Protein AF-A0A923RA81-F1 (afdb_monomer_lite)

Foldseek 3Di:
DVLLVVLVVLVVVLCVVVVPDDLCVLCVQLVHDSVLVVCCNPPPPRDDDLVSLVSSCVVSVHDPLSSVLSVLVVCLVPDPDVVVNVVSVVVNVVSVVVVVVVVVVVVVVVVVVVVVVVVVVD

Structure (mmCIF, N/CA/C/O backbone):
data_AF-A0A923RA81-F1
#
_entry.id   AF-A0A923RA81-F1
#
loop_
_atom_site.group_PDB
_atom_site.id
_atom_site.type_symbol
_atom_site.label_atom_id
_atom_site.label_alt_id
_atom_site.label_comp_id
_atom_site.label_asym_id
_atom_site.label_entity_id
_atom_site.label_seq_id
_atom_site.pdbx_PDB_ins_code
_atom_site.Cartn_x
_atom_site.Cartn_y
_atom_site.Cartn_z
_atom_site.occupancy
_atom_site.B_iso_or_equiv
_atom_site.auth_seq_id
_atom_site.auth_comp_id
_atom_site.auth_asym_id
_atom_site.auth_atom_id
_atom_site.pdbx_PDB_model_num
ATOM 1 N N . MET A 1 1 ? 10.854 3.764 4.589 1.00 81.12 1 MET A N 1
ATOM 2 C CA . MET A 1 1 ? 9.482 4.279 4.385 1.00 81.12 1 MET A CA 1
ATOM 3 C C . MET A 1 1 ? 8.471 3.231 4.811 1.00 81.12 1 MET A C 1
ATOM 5 O O . MET A 1 1 ? 8.560 2.088 4.363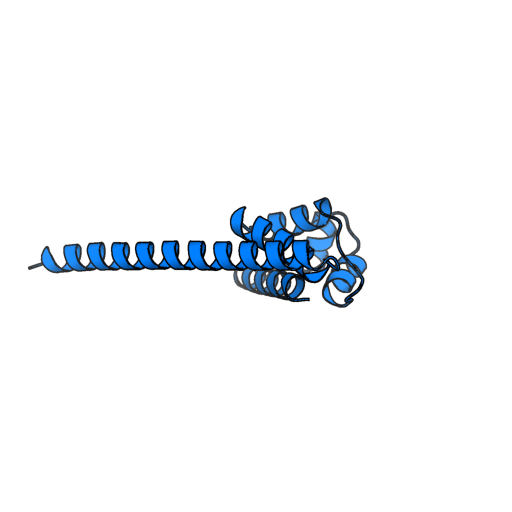 1.00 81.12 1 MET A O 1
ATOM 9 N N . ARG A 1 2 ? 7.574 3.586 5.733 1.00 90.56 2 ARG A N 1
ATOM 10 C CA . ARG A 1 2 ? 6.586 2.690 6.347 1.00 90.56 2 ARG A CA 1
ATOM 11 C C . ARG A 1 2 ? 5.572 2.215 5.307 1.00 90.56 2 ARG A C 1
ATOM 13 O O . ARG A 1 2 ? 5.267 1.027 5.308 1.00 90.56 2 ARG A O 1
ATOM 20 N N . TYR A 1 3 ? 5.132 3.064 4.369 1.00 95.44 3 TYR A N 1
ATOM 21 C CA . TYR A 1 3 ? 4.154 2.633 3.353 1.00 95.44 3 TYR A CA 1
ATOM 22 C C . TYR A 1 3 ? 4.731 1.554 2.422 1.00 95.44 3 TYR A C 1
ATOM 24 O O . TYR A 1 3 ? 4.110 0.512 2.236 1.00 95.44 3 TYR A O 1
ATOM 32 N N . LYS A 1 4 ? 5.978 1.713 1.948 1.00 95.75 4 LYS A N 1
ATOM 33 C CA . LYS A 1 4 ? 6.664 0.676 1.152 1.00 95.75 4 LYS A CA 1
ATOM 34 C C . LYS A 1 4 ? 6.792 -0.646 1.909 1.00 95.75 4 LYS A C 1
ATOM 36 O O . LYS A 1 4 ? 6.663 -1.708 1.308 1.00 95.75 4 LYS A O 1
ATOM 41 N N . LYS A 1 5 ? 7.032 -0.594 3.228 1.00 94.50 5 LYS A N 1
ATOM 42 C CA . LYS A 1 5 ? 7.085 -1.788 4.089 1.00 94.50 5 LYS A CA 1
ATOM 43 C C . LYS A 1 5 ? 5.725 -2.491 4.155 1.00 94.50 5 LYS A C 1
ATOM 45 O O . LYS A 1 5 ? 5.688 -3.712 4.057 1.00 94.50 5 LYS A O 1
ATOM 50 N N . LEU A 1 6 ? 4.627 -1.744 4.282 1.00 94.38 6 LEU A N 1
ATOM 51 C CA . LEU A 1 6 ? 3.275 -2.314 4.281 1.00 94.38 6 LEU A CA 1
ATOM 52 C C . LEU A 1 6 ? 2.937 -2.986 2.949 1.00 94.38 6 LEU A C 1
ATOM 54 O O . LEU A 1 6 ? 2.439 -4.108 2.957 1.00 94.38 6 LEU A O 1
ATOM 58 N N . ILE A 1 7 ? 3.291 -2.359 1.826 1.00 95.81 7 ILE A N 1
ATOM 59 C CA . ILE A 1 7 ? 3.118 -2.959 0.496 1.00 95.81 7 ILE A CA 1
ATOM 60 C C . ILE A 1 7 ? 3.929 -4.254 0.389 1.00 95.81 7 ILE A C 1
ATOM 62 O O . ILE A 1 7 ? 3.405 -5.280 -0.033 1.00 95.81 7 ILE A O 1
ATOM 66 N N . ARG A 1 8 ? 5.191 -4.253 0.841 1.00 93.94 8 ARG A N 1
ATOM 67 C CA . ARG A 1 8 ? 6.030 -5.462 0.848 1.00 93.94 8 ARG A CA 1
ATOM 68 C C . ARG A 1 8 ? 5.408 -6.591 1.675 1.00 93.94 8 ARG A C 1
ATOM 70 O O . ARG A 1 8 ? 5.406 -7.735 1.236 1.00 93.94 8 ARG A O 1
ATOM 77 N N . ASN A 1 9 ? 4.834 -6.269 2.835 1.00 93.69 9 ASN A N 1
ATOM 78 C CA . ASN A 1 9 ? 4.113 -7.243 3.655 1.00 93.69 9 ASN A CA 1
ATOM 79 C C . ASN A 1 9 ? 2.877 -7.794 2.931 1.00 93.69 9 ASN A C 1
ATOM 81 O O . ASN A 1 9 ? 2.614 -8.992 3.016 1.00 93.69 9 ASN A O 1
ATOM 85 N N . GLN A 1 10 ? 2.134 -6.942 2.219 1.00 93.50 10 GLN A N 1
ATOM 86 C CA . GLN A 1 10 ? 0.985 -7.373 1.427 1.00 93.50 10 GLN A CA 1
ATOM 87 C C . GLN A 1 10 ? 1.408 -8.303 0.287 1.00 93.50 10 GLN A C 1
ATOM 89 O O . GLN A 1 10 ? 0.778 -9.336 0.091 1.00 93.50 10 GLN A O 1
ATOM 94 N N . ILE A 1 11 ? 2.522 -8.014 -0.393 1.00 92.56 11 ILE A N 1
ATOM 95 C CA . ILE A 1 11 ? 3.097 -8.911 -1.406 1.00 92.56 11 ILE A CA 1
ATOM 96 C C . ILE A 1 11 ? 3.459 -10.266 -0.795 1.00 92.56 11 ILE A C 1
ATOM 98 O O . ILE A 1 11 ? 3.148 -11.300 -1.377 1.00 92.56 11 ILE A O 1
ATOM 102 N N . THR A 1 12 ? 4.086 -10.288 0.384 1.00 91.88 12 THR A N 1
ATOM 103 C CA . THR A 1 12 ? 4.409 -11.547 1.073 1.00 91.88 12 THR A CA 1
ATOM 104 C C . THR A 1 12 ? 3.151 -12.355 1.390 1.00 91.88 12 THR A C 1
ATOM 106 O O . THR A 1 12 ? 3.132 -13.555 1.136 1.00 91.88 12 THR A O 1
ATOM 109 N N . LYS A 1 13 ? 2.085 -11.713 1.885 1.00 91.19 13 LYS A N 1
ATOM 110 C CA . LYS A 1 13 ? 0.792 -12.379 2.121 1.00 91.19 13 LYS A CA 1
ATOM 111 C C . LYS A 1 13 ? 0.177 -12.899 0.826 1.00 91.19 13 LYS A C 1
ATOM 113 O O . LYS A 1 13 ? -0.279 -14.033 0.775 1.00 91.19 13 LYS A O 1
ATOM 118 N N . HIS A 1 14 ? 0.213 -12.097 -0.232 1.00 90.00 14 HIS A N 1
ATOM 119 C CA . HIS A 1 14 ? -0.299 -12.487 -1.539 1.00 90.00 14 HIS A CA 1
ATOM 120 C C . HIS A 1 14 ? 0.444 -13.715 -2.089 1.00 90.00 14 HIS A C 1
ATOM 122 O O . HIS A 1 14 ? -0.186 -14.649 -2.571 1.00 90.00 14 HIS A O 1
ATOM 128 N N . LYS A 1 15 ? 1.772 -13.782 -1.917 1.00 90.31 15 LYS A N 1
ATOM 129 C CA . LYS A 1 15 ? 2.592 -14.952 -2.279 1.00 90.31 15 LYS A CA 1
ATOM 130 C C . LYS A 1 15 ? 2.270 -16.214 -1.483 1.00 90.31 15 LYS A C 1
ATOM 132 O O . LYS A 1 15 ? 2.439 -17.306 -2.008 1.00 90.31 15 LYS A O 1
ATOM 137 N N . GLN A 1 16 ? 1.832 -16.085 -0.230 1.00 90.75 16 GLN A N 1
ATOM 138 C CA . GLN A 1 16 ? 1.410 -17.245 0.566 1.00 90.75 16 GLN A CA 1
ATOM 139 C C . GLN A 1 16 ? 0.141 -17.891 -0.006 1.00 90.75 16 GLN A C 1
ATOM 141 O O . GLN A 1 16 ? -0.021 -19.100 0.104 1.00 90.75 16 GLN A O 1
ATOM 146 N N . VAL A 1 17 ? -0.732 -17.095 -0.631 1.00 89.50 17 VAL A N 1
ATOM 147 C CA . VAL A 1 17 ? -1.961 -17.568 -1.291 1.00 89.50 17 VAL A CA 1
ATOM 148 C C . VAL A 1 17 ? -1.697 -17.980 -2.745 1.00 89.50 17 VAL A C 1
ATOM 150 O O . VAL A 1 17 ? -2.325 -18.907 -3.249 1.00 89.50 17 VAL A O 1
ATOM 153 N N . HIS A 1 18 ? -0.740 -17.328 -3.410 1.00 87.06 18 HIS A N 1
ATOM 154 C CA . HIS A 1 18 ? -0.360 -17.576 -4.800 1.00 87.06 18 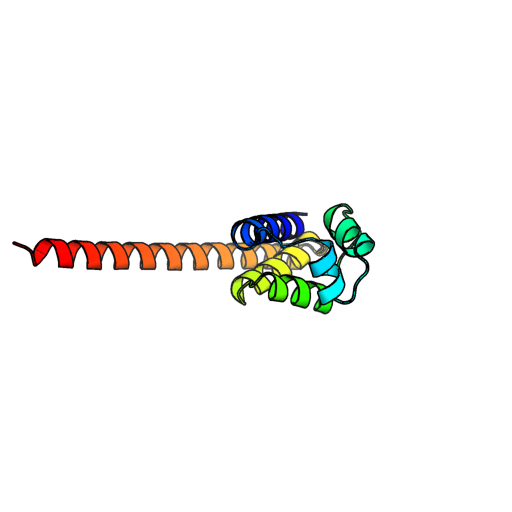HIS A CA 1
ATOM 155 C C . HIS A 1 18 ? 1.151 -17.856 -4.911 1.00 87.06 18 HIS A C 1
ATOM 157 O O . HIS A 1 18 ? 1.920 -16.938 -5.212 1.00 87.06 18 HIS A O 1
ATOM 163 N N . PRO A 1 19 ? 1.607 -19.103 -4.684 1.00 86.81 19 PRO A N 1
ATOM 164 C CA . PRO A 1 19 ? 3.034 -19.446 -4.659 1.00 86.81 19 PRO A CA 1
ATOM 165 C C . PRO A 1 19 ? 3.781 -19.149 -5.967 1.00 86.81 19 PRO A C 1
ATOM 167 O O . PRO A 1 19 ? 4.960 -18.793 -5.941 1.00 86.81 19 PRO A O 1
ATOM 170 N N . ASP A 1 20 ? 3.083 -19.213 -7.103 1.00 86.50 20 ASP A N 1
ATOM 171 C CA . ASP A 1 20 ? 3.637 -18.913 -8.431 1.00 86.50 20 ASP A CA 1
ATOM 172 C C . ASP A 1 20 ? 3.774 -17.408 -8.714 1.00 86.50 20 ASP A C 1
ATOM 174 O O . ASP A 1 20 ? 4.276 -16.995 -9.765 1.00 86.50 20 ASP A O 1
ATOM 178 N N . PHE A 1 21 ? 3.345 -16.554 -7.782 1.00 86.75 21 PHE A N 1
ATOM 179 C CA . PHE A 1 21 ? 3.451 -15.111 -7.925 1.00 86.75 21 PHE A CA 1
ATOM 180 C C . PHE A 1 21 ? 4.916 -14.654 -7.893 1.00 86.75 21 PHE A C 1
ATOM 182 O O . PHE A 1 21 ? 5.621 -14.739 -6.877 1.00 86.75 21 PHE A O 1
ATOM 189 N N . ARG A 1 22 ? 5.370 -14.072 -9.006 1.00 84.94 22 ARG A N 1
ATOM 190 C CA . ARG A 1 22 ? 6.716 -13.506 -9.152 1.00 84.94 22 ARG A CA 1
ATOM 191 C C . ARG A 1 22 ? 6.662 -11.994 -9.331 1.00 84.94 22 ARG A C 1
ATOM 193 O O . ARG A 1 22 ? 5.740 -11.450 -9.927 1.00 84.94 22 ARG A O 1
ATOM 200 N N . TYR A 1 23 ? 7.699 -11.317 -8.837 1.00 84.50 23 TYR A N 1
ATOM 201 C CA . TYR A 1 23 ? 7.839 -9.863 -8.978 1.00 84.50 23 TYR A CA 1
ATOM 202 C C . TYR A 1 23 ? 7.924 -9.419 -10.448 1.00 84.50 23 TYR A C 1
ATOM 204 O O . TYR A 1 23 ? 7.438 -8.340 -10.766 1.00 84.50 23 TYR A O 1
ATOM 212 N N . CYS A 1 24 ? 8.497 -10.242 -11.337 1.00 87.00 24 CYS A N 1
ATOM 213 C CA . CYS A 1 24 ? 8.535 -9.965 -12.776 1.00 87.00 24 CYS A CA 1
ATOM 214 C C . CYS A 1 24 ? 7.128 -9.910 -13.384 1.00 87.00 24 CYS A C 1
ATOM 216 O O . CYS A 1 24 ? 6.803 -8.920 -14.024 1.00 87.00 24 CYS A O 1
ATOM 218 N N . HIS A 1 25 ? 6.259 -10.876 -13.069 1.00 88.12 25 HIS A N 1
ATOM 219 C CA . HIS A 1 25 ? 4.874 -10.881 -13.554 1.00 88.12 25 HIS A CA 1
ATOM 220 C C . HIS A 1 25 ? 4.083 -9.662 -13.061 1.00 88.12 25 HIS A C 1
ATOM 222 O O . HIS A 1 25 ? 3.236 -9.140 -13.778 1.00 88.12 25 HIS A O 1
ATOM 228 N N . LEU A 1 26 ? 4.350 -9.190 -11.836 1.00 90.38 26 LEU A N 1
ATOM 229 C CA . LEU A 1 26 ? 3.720 -7.973 -11.318 1.00 90.38 26 LEU A CA 1
ATOM 230 C C . LEU A 1 26 ? 4.160 -6.734 -12.107 1.00 90.38 26 LEU A C 1
ATOM 232 O O . LEU A 1 26 ? 3.319 -5.925 -12.480 1.00 90.38 26 LEU A O 1
ATOM 236 N N . ALA A 1 27 ? 5.460 -6.601 -12.376 1.00 92.81 27 ALA A N 1
ATOM 237 C CA . ALA A 1 27 ? 5.993 -5.497 -13.170 1.00 92.81 27 ALA A CA 1
ATOM 238 C C . ALA A 1 27 ? 5.436 -5.508 -14.605 1.00 92.81 27 ALA A C 1
ATOM 240 O O . ALA A 1 27 ? 4.980 -4.476 -15.089 1.00 92.81 27 ALA A O 1
ATOM 241 N N . GLU A 1 28 ? 5.382 -6.684 -15.235 1.00 91.62 28 GLU A N 1
ATOM 242 C CA . GLU A 1 28 ? 4.808 -6.880 -16.571 1.00 91.62 28 GLU A CA 1
ATOM 243 C C . GLU A 1 28 ? 3.330 -6.475 -16.630 1.00 91.62 28 GLU A C 1
ATOM 245 O O . GLU A 1 28 ? 2.941 -5.724 -17.520 1.00 91.62 28 GLU A O 1
ATOM 250 N N . ARG A 1 29 ? 2.507 -6.895 -15.655 1.00 90.44 29 ARG A N 1
ATOM 251 C CA . ARG A 1 29 ? 1.082 -6.510 -15.578 1.00 90.44 29 ARG A CA 1
ATOM 252 C C . ARG A 1 29 ? 0.874 -5.013 -15.401 1.00 90.44 29 ARG A C 1
ATOM 254 O O . ARG A 1 29 ? -0.092 -4.466 -15.914 1.00 90.44 29 ARG A O 1
ATOM 261 N N . MET A 1 30 ? 1.782 -4.367 -14.681 1.00 93.69 30 MET A N 1
ATOM 262 C CA . MET A 1 30 ? 1.781 -2.920 -14.494 1.00 93.69 30 MET A CA 1
ATOM 263 C C . MET A 1 30 ? 2.354 -2.159 -15.701 1.00 93.69 30 MET A C 1
ATOM 265 O O . MET A 1 30 ? 2.366 -0.930 -15.683 1.00 93.69 30 MET A O 1
ATOM 269 N N . GLY A 1 31 ? 2.872 -2.855 -16.719 1.00 93.19 31 GLY A N 1
ATOM 270 C CA . GLY A 1 31 ? 3.514 -2.232 -17.875 1.00 93.19 31 GLY A CA 1
ATOM 271 C C . GLY A 1 31 ? 4.818 -1.501 -17.535 1.00 93.19 31 GLY A C 1
ATOM 272 O O . GLY A 1 31 ? 5.149 -0.514 -18.186 1.00 93.19 31 GLY A O 1
ATOM 273 N N . ILE A 1 32 ? 5.550 -1.948 -16.508 1.00 94.56 32 ILE A N 1
ATOM 274 C CA . ILE A 1 32 ? 6.814 -1.336 -16.071 1.00 94.56 32 ILE A CA 1
ATOM 275 C C . ILE A 1 32 ? 7.978 -2.323 -16.119 1.00 94.56 32 ILE A C 1
ATOM 277 O O . ILE A 1 32 ? 7.810 -3.538 -16.029 1.00 94.56 32 ILE A O 1
ATOM 281 N N . GLU A 1 33 ? 9.199 -1.794 -16.172 1.00 94.31 33 GLU A N 1
ATOM 282 C CA . GLU A 1 33 ? 10.391 -2.629 -16.058 1.00 94.31 33 GLU A CA 1
ATOM 283 C C . GLU A 1 33 ? 10.504 -3.279 -14.662 1.00 94.31 33 GLU A C 1
ATOM 285 O O . GLU A 1 33 ? 10.356 -2.592 -13.640 1.00 94.31 33 GLU A O 1
ATOM 290 N N . PRO A 1 34 ? 10.879 -4.571 -14.563 1.00 93.06 34 PRO A N 1
ATOM 291 C CA . PRO A 1 34 ? 11.139 -5.223 -13.274 1.00 93.06 34 PRO A CA 1
ATOM 292 C C . PRO A 1 34 ? 12.199 -4.502 -12.426 1.00 93.06 34 PRO A C 1
ATOM 294 O O . PRO A 1 34 ? 12.115 -4.468 -11.194 1.00 93.06 34 PRO A O 1
ATOM 297 N N . SER A 1 35 ? 13.181 -3.881 -13.088 1.00 93.81 35 SER A N 1
ATOM 298 C CA . SER A 1 35 ? 14.221 -3.054 -12.469 1.00 93.81 35 SER A CA 1
ATOM 299 C C . SER A 1 35 ? 13.617 -1.852 -11.724 1.00 93.81 35 SER A C 1
ATOM 301 O O . SER A 1 35 ? 14.045 -1.531 -10.611 1.00 93.81 35 SER A O 1
ATOM 303 N N . TYR A 1 36 ? 12.580 -1.224 -12.288 1.00 94.44 36 TYR A N 1
ATOM 304 C CA . TYR A 1 36 ? 11.895 -0.072 -11.714 1.00 94.44 36 TYR A CA 1
ATOM 305 C C . TYR A 1 36 ? 11.084 -0.465 -10.478 1.00 94.44 36 TYR A C 1
ATOM 307 O O . TYR A 1 36 ? 11.175 0.207 -9.447 1.00 94.44 36 TYR A O 1
ATOM 315 N N . LEU A 1 37 ? 10.388 -1.607 -10.521 1.00 93.88 37 LEU A N 1
ATOM 316 C CA . LEU A 1 37 ? 9.691 -2.157 -9.354 1.00 93.88 37 LEU A CA 1
ATOM 317 C C . LEU A 1 37 ? 10.664 -2.508 -8.217 1.00 93.88 37 LEU A C 1
ATOM 319 O O . LEU A 1 37 ? 10.410 -2.183 -7.055 1.00 93.88 37 LEU A O 1
ATOM 323 N N . SER A 1 38 ? 11.806 -3.125 -8.537 1.00 92.69 38 SER A N 1
ATOM 324 C CA . SER A 1 38 ? 12.861 -3.397 -7.553 1.00 92.69 38 SER A CA 1
ATOM 325 C C . SER A 1 38 ? 13.374 -2.102 -6.917 1.00 92.69 38 SER A C 1
ATOM 327 O O . SER A 1 38 ? 13.371 -1.963 -5.690 1.00 92.69 38 SER A O 1
ATOM 329 N N . ARG A 1 39 ? 13.725 -1.107 -7.745 1.00 94.81 39 ARG A N 1
ATOM 330 C CA . ARG A 1 39 ? 14.184 0.213 -7.292 1.00 94.81 39 ARG A CA 1
ATOM 331 C C . ARG A 1 39 ? 13.156 0.922 -6.423 1.00 94.81 39 ARG A C 1
ATOM 333 O O . ARG A 1 39 ? 13.541 1.543 -5.434 1.00 94.81 39 ARG A O 1
ATOM 340 N N . PHE A 1 40 ? 11.867 0.810 -6.739 1.00 95.12 40 PHE A N 1
ATOM 341 C CA . PHE A 1 40 ? 10.805 1.341 -5.891 1.00 95.12 40 PHE A CA 1
ATOM 342 C C . PHE A 1 40 ? 10.884 0.771 -4.473 1.00 95.12 40 PHE A C 1
ATOM 344 O O . PHE A 1 40 ? 10.757 1.528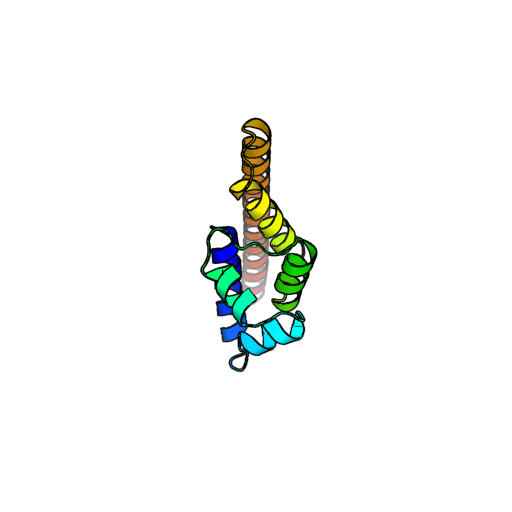 -3.513 1.00 95.12 40 PHE A O 1
ATOM 351 N N . PHE A 1 41 ? 11.155 -0.523 -4.299 1.00 93.56 41 PHE A N 1
ATOM 352 C CA . PHE A 1 41 ? 11.271 -1.100 -2.962 1.00 93.56 41 PHE A CA 1
ATOM 353 C C . PHE A 1 41 ? 12.609 -0.831 -2.277 1.00 93.56 41 PHE A C 1
ATOM 355 O O . PHE A 1 41 ? 12.617 -0.753 -1.048 1.00 93.56 41 PHE A O 1
ATOM 362 N N . THR A 1 42 ? 13.717 -0.717 -3.003 1.00 92.69 42 THR A N 1
ATOM 363 C CA . THR A 1 42 ? 15.056 -0.611 -2.398 1.00 92.69 42 THR A CA 1
ATOM 364 C C . THR A 1 42 ? 15.513 0.827 -2.174 1.00 92.69 42 THR A C 1
ATOM 366 O O . THR A 1 42 ? 16.164 1.100 -1.168 1.00 92.69 42 THR A O 1
ATOM 369 N N . SER A 1 43 ? 15.143 1.761 -3.052 1.00 93.31 43 SER A N 1
ATOM 370 C CA . SER A 1 43 ? 15.534 3.168 -2.946 1.00 93.31 43 SER A CA 1
ATOM 371 C C . SER A 1 43 ? 14.571 3.962 -2.062 1.00 93.31 43 SER A C 1
ATOM 373 O O . SER A 1 43 ? 13.358 3.737 -2.058 1.00 93.31 43 SER A O 1
ATOM 375 N N . VAL A 1 44 ? 15.098 4.933 -1.318 1.00 88.44 44 VAL A N 1
ATOM 376 C CA . VAL A 1 44 ? 14.280 5.908 -0.580 1.00 88.44 44 VAL A CA 1
ATOM 377 C C . VAL A 1 44 ? 13.680 6.949 -1.530 1.00 88.44 44 VAL A C 1
ATOM 379 O O . VAL A 1 44 ? 12.555 7.378 -1.308 1.00 88.44 44 VAL A O 1
ATOM 382 N N . GLU A 1 45 ? 14.382 7.279 -2.612 1.00 90.88 45 GLU A N 1
ATOM 383 C CA . GLU A 1 45 ? 14.055 8.375 -3.535 1.00 90.88 45 GLU A CA 1
ATOM 384 C C . GLU A 1 45 ? 13.069 7.971 -4.633 1.00 90.88 45 GLU A C 1
ATOM 386 O O . GLU A 1 45 ? 12.323 8.800 -5.150 1.00 90.88 45 GLU A O 1
ATOM 391 N N . VAL A 1 46 ? 13.052 6.692 -5.013 1.00 93.88 46 VAL A N 1
ATOM 392 C CA . VAL A 1 46 ? 12.187 6.224 -6.101 1.00 93.88 46 VAL A CA 1
ATOM 393 C C . VAL A 1 46 ? 10.761 6.067 -5.598 1.00 93.88 46 VAL A C 1
ATOM 395 O O . VAL A 1 46 ? 10.486 5.265 -4.708 1.00 93.88 46 VAL A O 1
ATOM 398 N N . HIS A 1 47 ? 9.833 6.795 -6.201 1.00 94.31 47 HIS A N 1
ATOM 399 C CA . HIS A 1 47 ? 8.412 6.729 -5.894 1.00 94.31 47 HIS A CA 1
ATOM 400 C C . HIS A 1 47 ? 7.620 6.461 -7.163 1.00 94.31 47 HIS A C 1
ATOM 402 O O . HIS A 1 47 ? 7.919 7.039 -8.203 1.00 94.31 47 HIS A O 1
ATOM 408 N N . PHE A 1 48 ? 6.590 5.630 -7.052 1.00 95.56 48 PHE A N 1
ATOM 409 C CA . PHE A 1 48 ? 5.576 5.541 -8.092 1.00 95.56 48 PHE A CA 1
ATOM 410 C C . PHE A 1 48 ? 4.714 6.805 -8.119 1.00 95.56 48 PHE A C 1
ATOM 412 O O . PHE A 1 48 ? 4.541 7.469 -7.083 1.00 95.56 48 PHE A O 1
ATOM 419 N N . SER A 1 49 ? 4.195 7.115 -9.313 1.00 95.31 49 SER A N 1
ATOM 420 C CA . SER A 1 49 ? 3.079 8.048 -9.469 1.00 95.31 49 SER A CA 1
ATOM 421 C C . SER A 1 49 ? 1.853 7.518 -8.730 1.00 95.31 49 SER A C 1
ATOM 423 O O . SER A 1 49 ? 1.824 6.366 -8.284 1.00 95.31 49 SER A O 1
ATOM 425 N N . ASP A 1 50 ? 0.844 8.368 -8.577 1.00 95.94 50 ASP A N 1
ATOM 426 C CA . ASP A 1 50 ? -0.394 7.949 -7.935 1.00 95.94 50 ASP A CA 1
ATOM 427 C C . ASP A 1 50 ? -1.129 6.897 -8.777 1.00 95.94 50 ASP A C 1
ATOM 429 O O . ASP A 1 50 ? -1.614 5.930 -8.194 1.00 95.94 50 ASP A O 1
ATOM 433 N N . GLU A 1 51 ? -1.104 6.971 -10.118 1.00 96.25 51 GLU A N 1
ATOM 434 C CA . GLU A 1 51 ? -1.713 5.918 -10.946 1.00 96.25 51 GLU A CA 1
ATOM 435 C C . GLU A 1 51 ? -0.972 4.583 -10.812 1.00 96.25 51 GLU A C 1
ATOM 437 O O . GLU A 1 51 ? -1.596 3.557 -10.551 1.00 96.25 51 GLU A O 1
ATOM 442 N N . LEU A 1 52 ? 0.364 4.579 -10.915 1.00 96.06 52 LEU A N 1
ATOM 443 C CA . LEU A 1 52 ? 1.148 3.343 -10.792 1.00 96.06 52 LEU A CA 1
ATOM 444 C C . LEU A 1 52 ? 1.044 2.726 -9.395 1.00 96.06 52 LEU A C 1
ATOM 446 O O . LEU A 1 52 ? 1.058 1.504 -9.243 1.00 96.06 52 LEU A O 1
ATOM 450 N N . LEU A 1 53 ? 0.953 3.558 -8.356 1.00 97.25 53 LEU A N 1
ATOM 451 C CA . LEU A 1 53 ? 0.728 3.069 -7.005 1.00 97.25 53 LEU A CA 1
ATOM 452 C C . LEU A 1 53 ? -0.675 2.474 -6.864 1.00 97.25 53 LEU A C 1
ATOM 454 O O . LEU A 1 53 ? -0.807 1.405 -6.275 1.00 97.25 53 LEU A O 1
ATOM 458 N N . PHE A 1 54 ? -1.703 3.129 -7.403 1.00 96.69 54 PHE A N 1
ATOM 459 C CA . PHE A 1 54 ? -3.069 2.612 -7.382 1.00 96.69 54 PHE A CA 1
ATOM 460 C C . PHE A 1 54 ? -3.178 1.263 -8.107 1.00 96.69 54 PHE A C 1
ATOM 462 O O . PHE A 1 54 ? -3.742 0.316 -7.555 1.00 96.69 54 PHE A O 1
ATOM 469 N N . GLU A 1 55 ? -2.560 1.143 -9.285 1.00 95.94 55 GLU A N 1
ATOM 470 C CA . GLU A 1 55 ? -2.499 -0.105 -10.051 1.00 95.94 55 GLU A CA 1
ATOM 471 C C . GLU A 1 55 ? -1.832 -1.223 -9.236 1.00 95.94 55 GLU A C 1
ATOM 473 O O . GLU A 1 55 ? -2.405 -2.298 -9.064 1.00 95.94 55 GLU A O 1
ATOM 478 N N . LEU A 1 56 ? -0.664 -0.955 -8.633 1.00 95.81 56 LEU A N 1
ATOM 479 C CA . LEU A 1 56 ? 0.026 -1.927 -7.779 1.00 95.81 56 LEU A CA 1
ATOM 480 C C . LEU A 1 56 ? -0.872 -2.440 -6.647 1.00 95.81 56 LEU A C 1
ATOM 482 O O . LEU A 1 56 ? -0.915 -3.639 -6.381 1.00 95.81 56 LEU A O 1
ATOM 486 N N . LEU A 1 57 ? -1.551 -1.536 -5.939 1.00 96.31 57 LEU A N 1
ATOM 487 C CA . LEU A 1 57 ? -2.380 -1.905 -4.791 1.00 96.31 57 LEU A CA 1
ATOM 488 C C . LEU A 1 57 ? -3.617 -2.703 -5.226 1.00 96.31 57 LEU A C 1
ATOM 490 O O . LEU A 1 57 ? -4.002 -3.647 -4.534 1.00 96.31 57 LEU A O 1
ATOM 494 N N . THR A 1 58 ? -4.172 -2.380 -6.395 1.00 93.94 58 THR A N 1
ATOM 495 C CA . THR A 1 58 ? -5.285 -3.111 -7.015 1.00 93.94 58 THR A CA 1
ATOM 496 C C . THR A 1 58 ? -4.870 -4.533 -7.390 1.00 93.94 58 THR A C 1
ATOM 498 O O . THR A 1 58 ? -5.538 -5.487 -7.000 1.00 93.94 58 THR A O 1
ATOM 501 N N . GLN A 1 59 ? -3.709 -4.709 -8.032 1.00 91.81 59 GLN A N 1
ATOM 502 C CA . GLN A 1 59 ? -3.154 -6.034 -8.360 1.00 91.81 59 GLN A CA 1
ATOM 503 C C . GLN A 1 59 ? -2.875 -6.895 -7.115 1.00 91.81 59 GLN A C 1
ATOM 505 O O . GLN A 1 59 ? -2.852 -8.123 -7.189 1.00 91.81 59 GLN A O 1
ATOM 510 N N . LEU A 1 60 ? -2.668 -6.266 -5.953 1.00 92.38 60 LEU A N 1
ATOM 511 C CA . LEU A 1 60 ? -2.476 -6.941 -4.665 1.00 92.38 60 LEU A CA 1
ATOM 512 C C . LEU A 1 60 ? -3.782 -7.196 -3.899 1.00 92.38 60 LEU A C 1
ATOM 514 O O . LEU A 1 60 ? -3.725 -7.608 -2.732 1.00 92.38 60 LEU A O 1
ATOM 518 N N . ASN A 1 61 ? -4.934 -6.974 -4.542 1.00 91.75 61 ASN A N 1
ATOM 519 C CA . ASN A 1 61 ? -6.274 -7.111 -3.973 1.00 91.75 61 ASN A CA 1
ATOM 520 C C . ASN A 1 61 ? -6.434 -6.327 -2.659 1.00 91.75 61 ASN A C 1
ATOM 522 O O . ASN A 1 61 ? -7.021 -6.828 -1.697 1.00 91.75 61 ASN A O 1
ATOM 526 N N . MET A 1 62 ? -5.854 -5.125 -2.578 1.00 94.44 62 MET A N 1
ATOM 527 C CA . MET A 1 62 ? -6.114 -4.231 -1.452 1.00 94.44 62 MET A CA 1
ATOM 528 C C . MET A 1 62 ? -7.476 -3.560 -1.618 1.00 94.44 62 MET A C 1
ATOM 530 O O . MET A 1 62 ? -7.835 -3.114 -2.704 1.00 94.44 62 MET A O 1
ATOM 534 N N . ASP A 1 63 ? -8.224 -3.488 -0.523 1.00 93.88 63 ASP A N 1
ATOM 535 C CA . ASP A 1 63 ? -9.501 -2.787 -0.465 1.00 93.88 63 ASP A CA 1
ATOM 536 C C . ASP A 1 63 ? -9.316 -1.261 -0.475 1.00 93.88 63 ASP A C 1
ATOM 538 O O . ASP A 1 63 ? -8.216 -0.734 -0.283 1.00 93.88 63 ASP A O 1
ATOM 542 N N . HIS A 1 64 ? -10.418 -0.536 -0.683 1.00 93.88 64 HIS A N 1
ATOM 543 C CA . HIS A 1 64 ? -10.410 0.928 -0.731 1.00 93.88 64 HIS A CA 1
ATOM 544 C C . HIS A 1 64 ? -9.827 1.555 0.544 1.00 93.88 64 HIS A C 1
ATOM 546 O O . HIS A 1 64 ? -9.040 2.495 0.457 1.00 93.88 64 HIS A O 1
ATOM 552 N N . GLU A 1 65 ? -10.136 1.001 1.721 1.00 92.44 65 GLU A N 1
ATOM 553 C CA . GLU A 1 65 ? -9.583 1.487 2.990 1.00 92.44 65 GLU A CA 1
ATOM 554 C C . GLU A 1 65 ? -8.064 1.288 3.075 1.00 92.44 65 GLU A C 1
ATOM 556 O O . GLU A 1 65 ? -7.329 2.182 3.509 1.00 92.44 65 GLU A O 1
ATOM 561 N N . GLY A 1 66 ? -7.567 0.126 2.645 1.00 93.88 66 GLY A N 1
ATOM 562 C CA . GLY A 1 66 ? -6.144 -0.168 2.574 1.00 93.88 66 GLY A CA 1
ATOM 563 C C . GLY A 1 66 ? -5.418 0.743 1.589 1.00 93.88 66 GLY A C 1
ATOM 564 O O . GLY A 1 66 ? -4.323 1.223 1.899 1.00 93.88 66 GLY A O 1
ATOM 565 N N . ILE A 1 67 ? -6.026 1.007 0.432 1.00 96.88 67 ILE A N 1
ATOM 566 C CA . ILE A 1 67 ? -5.501 1.928 -0.578 1.00 96.88 67 ILE A CA 1
ATOM 567 C C . ILE A 1 67 ? -5.389 3.340 0.007 1.00 96.88 67 ILE A C 1
ATOM 569 O O . ILE A 1 67 ? -4.289 3.900 0.039 1.00 96.88 67 ILE A O 1
ATOM 573 N N . ASP A 1 68 ? -6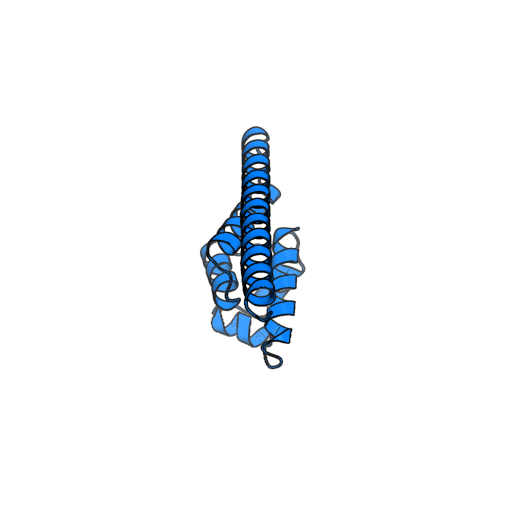.473 3.878 0.568 1.00 96.38 68 ASP A N 1
ATOM 574 C CA . ASP A 1 68 ? -6.503 5.207 1.191 1.00 96.38 68 ASP A CA 1
ATOM 575 C C . ASP A 1 68 ? -5.464 5.357 2.305 1.00 96.38 68 ASP A C 1
ATOM 577 O O . ASP A 1 68 ? -4.809 6.400 2.438 1.00 96.38 68 ASP A O 1
ATOM 581 N N . HIS A 1 69 ? -5.277 4.304 3.102 1.00 96.56 69 HIS A N 1
ATOM 582 C CA . HIS A 1 69 ? -4.263 4.278 4.145 1.00 96.56 69 HIS A CA 1
ATOM 583 C C . HIS A 1 69 ? -2.843 4.362 3.563 1.00 96.56 69 HIS A C 1
ATOM 585 O O . HIS A 1 69 ? -2.017 5.123 4.072 1.00 96.56 69 HIS A O 1
ATOM 591 N N . ILE A 1 70 ? -2.542 3.636 2.478 1.00 97.50 70 ILE A N 1
ATOM 592 C CA . ILE A 1 70 ? -1.234 3.707 1.810 1.00 97.50 70 ILE A CA 1
ATOM 593 C C . ILE A 1 70 ? -0.986 5.092 1.205 1.00 97.50 70 ILE A C 1
ATOM 595 O O . ILE A 1 70 ? 0.105 5.634 1.399 1.00 97.50 70 ILE A O 1
ATOM 599 N N . PHE A 1 71 ? -1.974 5.687 0.532 1.00 97.75 71 PHE A N 1
ATOM 600 C CA . PHE A 1 71 ? -1.856 7.038 -0.027 1.00 97.75 71 PHE A CA 1
ATOM 601 C C . PHE A 1 71 ? -1.632 8.087 1.061 1.00 97.75 71 PHE A C 1
ATOM 603 O O . PHE A 1 71 ? -0.686 8.873 0.979 1.00 97.75 71 PHE A O 1
ATOM 610 N N . THR A 1 72 ? -2.430 8.042 2.129 1.00 97.06 72 THR A N 1
ATOM 611 C CA . THR A 1 72 ? -2.295 8.965 3.265 1.00 97.06 72 THR A CA 1
ATOM 612 C C . THR A 1 72 ? -0.925 8.815 3.932 1.00 97.06 72 THR A C 1
ATOM 614 O O . THR A 1 72 ? -0.285 9.808 4.279 1.00 97.06 72 THR A O 1
ATOM 617 N N . LEU A 1 73 ? -0.421 7.584 4.065 1.00 96.62 73 LEU A N 1
ATOM 618 C CA . LEU A 1 73 ? 0.896 7.326 4.641 1.00 96.62 73 LEU A CA 1
ATOM 619 C C . LEU A 1 73 ? 2.035 7.792 3.721 1.00 96.62 73 LEU A C 1
ATOM 621 O O . LEU A 1 73 ? 3.009 8.365 4.207 1.00 96.62 73 LEU A O 1
ATOM 625 N N . LYS A 1 74 ? 1.919 7.596 2.400 1.00 96.62 74 LYS A N 1
ATOM 626 C CA . LYS A 1 74 ? 2.862 8.143 1.409 1.00 96.62 74 LYS A CA 1
ATOM 627 C C . LYS A 1 74 ? 2.920 9.666 1.498 1.00 96.62 74 LYS A C 1
ATOM 629 O O . LYS A 1 74 ? 4.018 10.221 1.501 1.00 96.62 74 LYS A O 1
ATOM 634 N N . GLU A 1 75 ? 1.769 10.329 1.587 1.00 96.50 75 GLU A N 1
ATOM 635 C CA . GLU A 1 75 ? 1.693 11.784 1.724 1.00 96.50 75 GLU A CA 1
ATOM 636 C C . GLU A 1 75 ? 2.326 12.247 3.041 1.00 96.50 75 GLU A C 1
ATOM 638 O O . GLU A 1 75 ? 3.194 13.117 3.030 1.00 96.50 75 GLU A O 1
ATOM 643 N N . PHE A 1 76 ? 1.976 11.615 4.166 1.00 96.88 76 PHE A N 1
ATOM 644 C CA . PHE A 1 76 ? 2.529 11.939 5.484 1.00 96.88 76 PHE A CA 1
ATOM 645 C C . PHE A 1 76 ? 4.059 11.852 5.518 1.00 96.88 76 PHE A C 1
ATOM 647 O O . PHE A 1 76 ? 4.732 12.752 6.025 1.00 96.88 76 PHE A O 1
ATOM 654 N N . GLU A 1 77 ? 4.624 10.777 4.962 1.00 94.38 77 GLU A N 1
ATOM 655 C CA . GLU A 1 77 ? 6.072 10.564 4.966 1.00 94.38 77 GLU A CA 1
ATOM 656 C C . GLU A 1 77 ? 6.829 11.556 4.081 1.00 94.38 77 GLU A C 1
ATOM 658 O O . GLU A 1 77 ? 7.997 11.832 4.353 1.00 94.38 77 GLU A O 1
ATOM 663 N N . ARG A 1 78 ? 6.178 12.102 3.048 1.00 93.75 78 ARG A N 1
ATOM 664 C CA . ARG A 1 78 ? 6.777 13.064 2.111 1.00 93.75 78 ARG A CA 1
ATOM 665 C C . ARG A 1 78 ? 6.436 14.518 2.424 1.00 93.75 78 ARG A C 1
ATOM 667 O O . ARG A 1 78 ? 7.043 15.418 1.851 1.00 93.75 78 ARG A O 1
ATOM 674 N N . CYS A 1 79 ? 5.481 14.762 3.314 1.00 96.06 79 CYS A N 1
ATOM 675 C CA . CYS A 1 79 ? 5.070 16.103 3.686 1.00 96.06 79 CYS A CA 1
ATOM 676 C C . CYS A 1 79 ? 6.166 16.794 4.514 1.00 96.06 79 CYS A C 1
ATOM 678 O O . CYS A 1 79 ? 6.554 16.322 5.592 1.00 96.06 79 CYS A O 1
ATOM 680 N N . SER A 1 80 ? 6.646 17.933 4.013 1.00 95.06 80 SER A N 1
ATOM 681 C CA . SER A 1 80 ? 7.555 18.839 4.724 1.00 95.06 80 SER A CA 1
ATOM 682 C C . SER A 1 80 ? 6.809 19.915 5.519 1.00 95.06 80 SER A C 1
ATOM 684 O O . SER A 1 80 ? 7.326 20.397 6.522 1.00 95.06 80 SER A O 1
ATOM 686 N N . HIS A 1 81 ? 5.585 20.271 5.113 1.00 97.56 81 HIS A N 1
ATOM 687 C CA . HIS A 1 81 ? 4.809 21.336 5.743 1.00 97.56 81 HIS A CA 1
ATOM 688 C C . HIS A 1 81 ? 4.270 20.903 7.126 1.00 97.56 81 HIS A C 1
ATOM 690 O O . HIS A 1 81 ? 3.420 20.010 7.190 1.00 97.56 81 HIS A O 1
ATOM 696 N N . PRO A 1 82 ? 4.645 21.564 8.241 1.00 96.19 82 PRO A N 1
ATOM 697 C CA . PRO A 1 82 ? 4.327 21.091 9.594 1.00 96.19 82 PRO A CA 1
ATOM 698 C C . PRO A 1 82 ? 2.829 20.936 9.893 1.00 96.19 82 PRO A C 1
ATOM 700 O O . PRO A 1 82 ? 2.413 19.898 10.404 1.00 96.19 82 PRO A O 1
ATOM 703 N N . LEU A 1 83 ? 2.002 21.932 9.544 1.00 96.12 83 LEU A N 1
ATOM 704 C CA . LEU A 1 83 ? 0.552 21.868 9.795 1.00 96.12 83 LEU A CA 1
ATOM 705 C C . LEU A 1 83 ? -0.120 20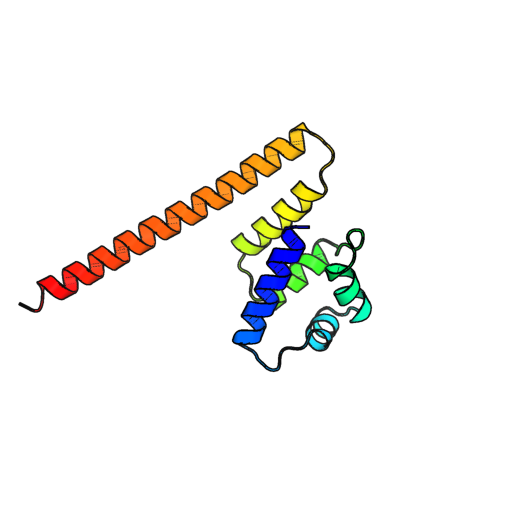.735 9.013 1.00 96.12 83 LEU A C 1
ATOM 707 O O . LEU A 1 83 ? -0.857 19.936 9.585 1.00 96.12 83 LEU A O 1
ATOM 711 N N . ARG A 1 84 ? 0.188 20.613 7.716 1.00 95.69 84 ARG A N 1
ATOM 712 C CA . ARG A 1 84 ? -0.302 19.512 6.884 1.00 95.69 84 ARG A CA 1
ATOM 713 C C . ARG A 1 84 ? 0.152 18.154 7.421 1.00 95.69 84 ARG A C 1
ATOM 715 O O . ARG A 1 84 ? -0.639 17.218 7.432 1.00 95.69 84 ARG A O 1
ATOM 722 N N . LYS A 1 85 ? 1.387 18.051 7.917 1.00 96.94 85 LYS A N 1
ATOM 723 C CA . LYS A 1 85 ? 1.914 16.819 8.510 1.00 96.94 85 LYS A CA 1
ATOM 724 C C . LYS A 1 85 ? 1.157 16.402 9.773 1.00 96.94 85 LYS A C 1
ATOM 726 O O . LYS A 1 85 ? 0.811 15.230 9.881 1.00 96.94 85 LYS A O 1
ATOM 731 N N . ARG A 1 86 ? 0.836 17.347 10.669 1.00 96.44 86 ARG A N 1
ATOM 732 C CA . ARG A 1 86 ? -0.022 17.096 11.847 1.00 96.44 86 ARG A CA 1
ATOM 733 C C . ARG A 1 86 ? -1.419 16.627 11.443 1.00 96.44 86 ARG A C 1
ATOM 735 O O . ARG A 1 86 ? -1.882 15.606 11.931 1.00 96.44 86 ARG A O 1
ATOM 742 N N . PHE A 1 87 ? -2.042 17.304 10.479 1.00 96.94 87 PHE A N 1
ATOM 743 C CA . PHE A 1 87 ? -3.345 16.893 9.949 1.00 96.94 87 PHE A CA 1
ATOM 744 C C . PHE A 1 87 ? -3.327 15.455 9.396 1.00 96.94 87 PHE A C 1
ATOM 746 O O . PHE A 1 87 ? -4.238 14.665 9.639 1.00 96.94 87 PHE A O 1
ATOM 753 N N . LEU A 1 88 ? -2.281 15.089 8.650 1.00 97.19 88 LEU A N 1
ATOM 754 C CA . LEU A 1 88 ? -2.134 13.738 8.103 1.00 97.19 88 LEU A CA 1
ATOM 755 C C . LEU A 1 88 ? -1.898 12.690 9.200 1.00 97.19 88 LEU A C 1
ATOM 757 O O . LEU A 1 88 ? -2.418 11.581 9.101 1.00 97.19 88 LEU A O 1
ATOM 761 N N . GLU A 1 89 ? -1.156 13.037 10.252 1.00 96.62 89 GLU A N 1
ATOM 762 C CA . GLU A 1 89 ? -0.972 12.183 11.429 1.00 96.62 89 GLU A CA 1
ATOM 763 C C . GLU A 1 89 ? -2.299 11.913 12.149 1.00 96.62 89 GLU A C 1
ATOM 765 O O . GLU A 1 89 ? -2.625 10.761 12.436 1.00 96.62 89 GLU A O 1
ATOM 770 N N . GLU A 1 90 ? -3.109 12.949 12.368 1.00 95.69 90 GLU A N 1
ATOM 771 C CA . GLU A 1 90 ? -4.456 12.819 12.934 1.00 95.69 90 GLU A CA 1
ATOM 772 C C . GLU A 1 90 ? -5.351 11.940 12.055 1.00 95.69 90 GLU A C 1
ATOM 774 O O . GLU A 1 90 ? -6.002 11.021 12.556 1.00 95.69 90 GLU A O 1
ATOM 779 N N . LYS A 1 91 ? -5.329 12.144 10.731 1.00 95.62 91 LYS A N 1
ATOM 780 C CA . LYS A 1 91 ? -6.077 11.312 9.778 1.00 95.62 91 LYS A CA 1
ATOM 781 C C . LYS A 1 91 ? -5.670 9.835 9.867 1.00 95.62 91 LYS A C 1
ATOM 783 O O . LYS A 1 91 ? -6.545 8.969 9.915 1.00 95.62 91 LYS A O 1
ATOM 788 N N . LEU A 1 92 ? -4.370 9.538 9.940 1.00 95.50 92 LEU A N 1
ATOM 789 C CA . LEU A 1 92 ? -3.863 8.169 10.114 1.00 95.50 92 LEU A CA 1
ATOM 790 C C . LEU A 1 92 ? -4.312 7.557 11.449 1.00 95.50 92 LEU A C 1
ATOM 792 O O . LEU A 1 92 ? -4.717 6.393 11.495 1.00 95.50 92 LEU A O 1
ATOM 796 N N . ASN A 1 93 ? -4.290 8.339 12.530 1.00 93.19 93 ASN A N 1
ATOM 797 C CA . ASN A 1 93 ? -4.763 7.891 13.839 1.00 93.19 93 ASN A CA 1
ATOM 798 C C . ASN A 1 93 ? -6.265 7.577 13.822 1.00 93.19 93 ASN A C 1
ATOM 800 O O . ASN A 1 93 ? -6.675 6.528 14.320 1.00 93.19 93 ASN A O 1
ATOM 804 N N . LEU A 1 94 ? -7.078 8.421 13.184 1.00 92.12 94 LEU A N 1
ATOM 805 C CA . LEU A 1 94 ? -8.515 8.188 13.028 1.00 92.12 94 LEU A CA 1
ATOM 806 C C . LEU A 1 94 ? -8.810 6.915 12.226 1.00 92.12 94 LEU A C 1
ATOM 808 O O . LEU A 1 94 ? -9.680 6.141 12.621 1.00 92.12 94 LEU A O 1
ATOM 812 N N . MET A 1 95 ? -8.072 6.656 11.142 1.00 92.75 95 MET A N 1
ATOM 813 C CA . MET A 1 95 ? -8.191 5.404 10.377 1.00 92.75 95 MET A CA 1
ATOM 814 C C . MET A 1 95 ? -7.903 4.178 11.253 1.00 92.75 95 MET A C 1
ATOM 816 O O . MET A 1 95 ? -8.651 3.200 11.226 1.00 92.75 95 MET A O 1
ATOM 820 N N . LYS A 1 96 ? -6.853 4.243 12.082 1.00 88.19 96 LYS A N 1
ATOM 821 C CA . LYS A 1 96 ? -6.489 3.159 13.002 1.00 88.19 96 LYS A CA 1
ATOM 822 C C . LYS A 1 96 ? -7.572 2.911 14.055 1.00 88.19 96 LYS A C 1
ATOM 824 O O . LYS A 1 96 ? -7.924 1.759 14.298 1.00 88.19 96 LYS A O 1
ATOM 829 N N . VAL A 1 97 ? -8.106 3.972 14.662 1.00 86.06 97 VAL A N 1
ATOM 830 C CA . VAL A 1 97 ? -9.175 3.869 15.669 1.00 86.06 97 VAL A CA 1
ATOM 831 C C . VAL A 1 97 ? -10.451 3.298 15.058 1.00 86.06 97 VAL A C 1
ATOM 833 O O . VAL A 1 97 ? -11.026 2.377 15.632 1.00 86.06 97 VAL A O 1
ATOM 836 N N . LYS A 1 98 ? -10.861 3.775 13.873 1.00 85.38 98 LYS A N 1
ATOM 837 C CA . LYS A 1 98 ? -12.025 3.231 13.154 1.00 85.38 98 LYS A CA 1
ATOM 838 C C . LYS A 1 98 ? -11.881 1.729 12.935 1.00 85.38 98 LYS A C 1
ATOM 840 O O . LYS A 1 98 ? -12.778 0.977 13.302 1.00 85.38 98 LYS A O 1
ATOM 845 N N . LYS A 1 99 ? -10.731 1.289 12.416 1.00 83.12 99 LYS A N 1
ATOM 846 C CA . LYS A 1 99 ? -10.459 -0.133 12.182 1.00 83.12 99 LYS A CA 1
ATOM 847 C C . LYS A 1 99 ? -10.564 -0.970 13.461 1.00 83.12 99 LYS A C 1
ATOM 849 O O . LYS A 1 99 ? -11.227 -2.002 13.456 1.00 83.12 99 LYS A O 1
ATOM 854 N N . LEU A 1 100 ? -9.961 -0.508 14.558 1.00 78.56 100 LEU A N 1
ATOM 855 C CA . LEU A 1 100 ? -10.025 -1.199 15.852 1.00 78.56 100 LEU A CA 1
ATOM 856 C C . LEU A 1 100 ? -11.457 -1.277 16.400 1.00 78.56 100 LEU A C 1
ATOM 858 O O . LEU A 1 100 ? -11.853 -2.319 16.916 1.00 78.56 100 LEU A O 1
ATOM 862 N N . GLY A 1 101 ? -12.242 -0.205 16.260 1.00 81.44 101 GLY A N 1
ATOM 863 C CA . GLY A 1 101 ? -13.650 -0.189 16.661 1.00 81.44 101 GLY A CA 1
ATOM 864 C C . GLY A 1 101 ? -14.488 -1.211 15.889 1.00 81.44 101 GLY A C 1
ATOM 865 O O . GLY A 1 101 ? -15.224 -1.987 16.496 1.00 81.44 101 GLY A O 1
ATOM 866 N N . TYR A 1 102 ? -14.321 -1.279 14.563 1.00 77.94 102 TYR A N 1
ATOM 867 C CA . TYR A 1 102 ? -14.997 -2.284 13.734 1.00 77.94 102 TYR A CA 1
ATOM 868 C C . TYR A 1 102 ? -14.602 -3.719 14.107 1.00 77.94 102 TYR A C 1
ATOM 870 O O . TYR A 1 102 ? -15.464 -4.596 14.189 1.00 77.94 102 TYR A O 1
ATOM 878 N N . GLU A 1 103 ? -13.315 -3.976 14.357 1.00 79.25 103 GLU A N 1
ATOM 879 C CA . GLU A 1 103 ? -12.844 -5.301 14.775 1.00 79.25 103 GLU A CA 1
ATOM 880 C C . GLU A 1 103 ? -13.419 -5.710 16.139 1.00 79.25 103 GLU A C 1
ATOM 882 O O . GLU A 1 103 ? -13.846 -6.857 16.300 1.00 79.25 103 GLU A O 1
ATOM 887 N N . PHE A 1 104 ? -13.500 -4.774 17.090 1.00 81.69 104 PHE A N 1
ATOM 888 C CA . PHE A 1 104 ? -14.084 -5.014 18.408 1.00 81.69 104 PHE A CA 1
ATOM 889 C C . PHE A 1 104 ? -15.566 -5.404 18.320 1.00 81.69 104 PHE A C 1
ATOM 891 O O . PHE A 1 104 ? -15.968 -6.435 18.865 1.00 81.69 104 PHE A O 1
ATOM 898 N N . GLU A 1 105 ? -16.369 -4.639 17.577 1.00 83.75 105 GLU A N 1
ATOM 899 C CA . GLU A 1 105 ? -17.794 -4.944 17.398 1.00 83.75 105 GLU A CA 1
ATOM 900 C C . GLU A 1 105 ? -18.012 -6.279 16.670 1.00 83.75 105 GLU A C 1
ATOM 902 O O . GLU A 1 105 ? -18.897 -7.059 17.035 1.00 83.75 105 GLU A O 1
ATOM 907 N N . ARG A 1 106 ? -17.156 -6.614 15.694 1.00 85.25 106 ARG A N 1
ATOM 908 C CA . ARG A 1 106 ? -17.204 -7.913 15.007 1.00 85.25 106 ARG A CA 1
ATOM 909 C C . ARG A 1 106 ? -16.948 -9.079 15.965 1.00 85.25 106 ARG A C 1
ATOM 911 O O . ARG A 1 106 ? -17.662 -10.081 15.908 1.00 85.25 106 ARG A O 1
ATOM 918 N N . ILE A 1 107 ? -15.948 -8.959 16.842 1.00 85.81 107 ILE A N 1
ATOM 919 C CA . ILE A 1 107 ? -15.629 -9.980 17.853 1.00 85.81 107 ILE A CA 1
ATOM 920 C C . ILE A 1 107 ? -16.791 -10.131 18.836 1.00 85.81 107 ILE A C 1
ATOM 922 O O . ILE A 1 107 ? -17.237 -11.249 19.089 1.00 85.81 107 ILE A O 1
ATOM 926 N N . LYS A 1 108 ? -17.328 -9.016 19.341 1.00 88.25 108 LYS A N 1
ATOM 927 C CA . LYS A 1 108 ? -18.461 -9.007 20.273 1.00 88.25 108 LYS A CA 1
ATOM 928 C C . LYS A 1 108 ? -19.690 -9.708 19.690 1.00 88.25 108 LYS A C 1
ATOM 930 O O . LYS A 1 108 ? -20.316 -10.517 20.375 1.00 88.25 108 LYS A O 1
ATOM 935 N N . LYS A 1 109 ? -20.003 -9.449 18.416 1.00 88.50 109 LYS A N 1
ATOM 936 C CA . LYS A 1 109 ? -21.094 -10.125 17.702 1.00 88.50 109 LYS A CA 1
ATOM 937 C C . LYS A 1 109 ? -20.844 -11.630 17.569 1.00 88.50 109 LYS A C 1
ATOM 939 O O . LYS A 1 109 ? -21.698 -12.414 17.964 1.00 88.50 109 LYS A O 1
ATOM 944 N N . SER A 1 110 ? -19.659 -12.022 17.096 1.00 88.88 110 SER A N 1
ATOM 945 C CA . SER A 1 110 ? -19.271 -13.434 16.947 1.00 88.88 110 SER A CA 1
ATOM 946 C C . SER A 1 110 ? -19.381 -14.215 18.266 1.00 88.88 110 SER A C 1
ATOM 948 O O . SER A 1 110 ? -19.929 -15.319 18.307 1.00 88.88 110 SER A O 1
ATOM 950 N N . LEU A 1 111 ? -18.931 -13.614 19.374 1.00 89.88 111 LEU A N 1
ATOM 951 C CA . LEU A 1 111 ? -19.064 -14.193 20.712 1.00 89.88 111 LEU A CA 1
ATOM 952 C C . LEU A 1 111 ? -20.531 -14.330 21.132 1.00 89.88 111 LEU A C 1
ATOM 954 O O . LEU A 1 111 ? -20.922 -15.383 21.630 1.00 89.88 111 LEU A O 1
ATOM 958 N N . SER A 1 112 ? -21.357 -13.304 20.903 1.00 90.12 112 SER A N 1
ATOM 959 C CA . SER A 1 112 ? -22.793 -13.364 21.208 1.00 90.12 112 SER A CA 1
ATOM 960 C C . SER A 1 112 ? -23.500 -14.481 20.436 1.00 90.12 112 SER A C 1
ATOM 962 O O . SER A 1 112 ? -24.303 -15.211 21.018 1.00 90.12 112 SER A O 1
ATOM 964 N N . ASP A 1 113 ? -23.184 -14.645 19.152 1.00 90.12 113 ASP A N 1
ATOM 965 C CA . ASP A 1 113 ? -23.785 -15.677 18.305 1.00 90.12 113 ASP A CA 1
ATOM 966 C C . ASP A 1 113 ? -23.335 -17.084 18.733 1.00 90.12 113 ASP A C 1
ATOM 968 O O . ASP A 1 113 ? -24.160 -17.992 18.837 1.00 90.12 113 ASP A O 1
ATOM 972 N N . THR A 1 114 ? -22.058 -17.244 19.096 1.00 90.12 114 THR A N 1
ATOM 973 C CA . THR A 1 114 ? -21.522 -18.501 19.648 1.00 90.12 114 THR A CA 1
ATOM 974 C C . THR A 1 114 ? -22.208 -18.874 20.967 1.00 90.12 114 THR A C 1
ATOM 976 O O . THR A 1 114 ? -22.632 -20.014 21.145 1.00 90.12 114 THR A O 1
ATOM 979 N N . LEU A 1 115 ? -22.387 -17.913 21.880 1.00 89.06 115 LEU A N 1
ATOM 980 C CA . LEU A 1 115 ? -23.058 -18.140 23.166 1.00 89.06 115 LEU A CA 1
ATOM 981 C C . LEU A 1 115 ? -24.528 -18.550 22.991 1.00 89.06 115 LEU A C 1
ATOM 983 O O . LEU A 1 115 ? -24.996 -19.441 23.695 1.00 89.06 115 LEU A O 1
ATOM 987 N N . LYS A 1 116 ? -25.245 -17.952 22.029 1.00 88.25 116 LYS A N 1
ATOM 988 C CA . LYS A 1 116 ? -26.634 -18.325 21.701 1.00 88.25 116 LYS A CA 1
ATOM 989 C C . LYS A 1 116 ? -26.759 -19.735 21.127 1.00 88.25 116 LYS A C 1
ATOM 991 O O . LYS A 1 116 ? -27.791 -20.372 21.310 1.00 88.25 116 LYS A O 1
ATOM 996 N N . LEU A 1 117 ? -25.756 -20.201 20.385 1.00 85.44 117 LEU A N 1
ATOM 997 C CA . LEU A 1 117 ? -25.739 -21.563 19.848 1.00 85.44 117 LEU A CA 1
ATOM 998 C C . LEU A 1 117 ? -25.520 -22.588 20.965 1.00 85.44 117 LEU A C 1
ATOM 1000 O O . LEU A 1 117 ? -26.215 -23.598 21.007 1.00 85.44 117 LEU A O 1
ATOM 1004 N N . LEU A 1 118 ? -24.617 -22.292 21.902 1.00 83.06 118 LEU A N 1
ATOM 1005 C CA . LEU A 1 118 ? -24.341 -23.158 23.050 1.00 83.06 118 LEU A CA 1
ATOM 1006 C C . LEU A 1 118 ? -25.529 -23.249 24.020 1.00 83.06 118 LEU A C 1
ATOM 1008 O O . LEU A 1 118 ? -25.775 -24.315 24.573 1.00 83.06 118 LEU A O 1
ATOM 1012 N N . SER A 1 119 ? -26.300 -22.171 24.192 1.00 81.69 119 SER A N 1
ATOM 1013 C CA . SER A 1 119 ? -27.478 -22.160 25.073 1.00 81.69 119 SER A CA 1
ATOM 1014 C C . SER A 1 119 ? -28.737 -22.803 24.479 1.00 81.69 119 SER A C 1
ATOM 1016 O O . SER A 1 119 ? -29.719 -22.970 25.194 1.00 81.69 119 SER A O 1
ATOM 101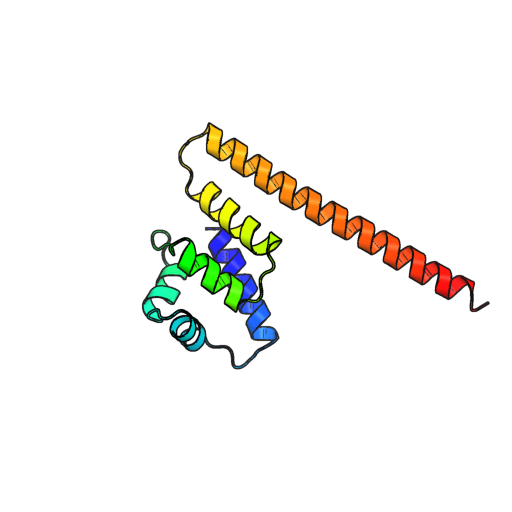8 N N . ARG A 1 120 ? -28.736 -23.153 23.186 1.00 73.25 120 ARG A N 1
ATOM 1019 C CA . ARG A 1 120 ? -29.852 -23.831 22.494 1.00 73.25 120 ARG A CA 1
ATOM 1020 C C . ARG A 1 120 ? -29.662 -25.343 22.341 1.00 73.25 120 ARG A C 1
ATOM 1022 O O . ARG A 1 120 ? -30.570 -26.008 21.856 1.00 73.25 120 ARG A O 1
ATOM 1029 N N . GLY A 1 121 ? -28.486 -25.863 22.690 1.00 59.16 121 GLY A N 1
ATOM 1030 C CA . GLY A 1 121 ? -28.148 -27.289 22.627 1.00 59.16 121 GLY A CA 1
ATOM 1031 C C . GLY A 1 121 ? -28.292 -28.036 23.959 1.00 59.16 121 GLY A C 1
ATOM 1032 O O . GLY A 1 121 ? -27.747 -29.131 24.074 1.00 59.16 121 GLY A O 1
ATOM 1033 N N . GLN A 1 122 ? -28.962 -27.435 24.950 1.00 49.28 122 GLN A N 1
ATOM 1034 C CA . GLN A 1 122 ? -29.326 -28.037 26.239 1.00 49.28 122 GLN A CA 1
ATOM 1035 C C . GLN A 1 122 ? -30.832 -28.265 26.321 1.00 49.28 122 GLN A C 1
ATOM 1037 O O . GLN A 1 122 ? -31.575 -27.411 25.784 1.00 49.28 122 GLN A O 1
#

Secondary structure (DSSP, 8-state):
-HHHHHHHHHHHHHHHH-TT--HHHHHHHTTS-HHHHHHHHH-SS----HHHHHHHHHHTT--HHHHHHHHHHHHHHH---HHHHHHHHHHHHHHHHHHHHHHHHHHHHHHHHHHHHHTT--

pLDDT: mean 91.11, std 6.89, range [49.28, 97.75]

Radius of gyration: 19.04 Å; chains: 1; bounding box: 45×50×44 Å

Sequence (122 aa):
MRYKKLIRNQITKHKQVHPDFRYCHLAERMGIEPSYLSRFFTSVEVHFSDELLFELLTQLNMDHEGIDHIFTLKEFERCSHPLRKRFLEEKLNLMKVKKLGYEFERIKKSLSDTLKLLSRGQ